Protein AF-A0A6M3XY81-F1 (afdb_monomer_lite)

Radius of gyration: 12.37 Å; chains: 1; bounding box: 29×17×36 Å

Sequence (65 aa):
MIEELVLKGWHVKLLSDHTQPEPCWRCWLSWRKGPLPHKEESCRQPTLDAALTWCETTAKEWKWE

Organism: NCBI:txid1070528

Foldseek 3Di:
DVVVCVVVAKDWDWDWDPPDPAIWIKIKIWHDDPPDDIDIDIDIGNDPVRRVVVNVVVVVVVPPD

Structure (mmCIF, N/CA/C/O backbone):
data_AF-A0A6M3XY81-F1
#
_entry.id   AF-A0A6M3XY81-F1
#
loop_
_atom_site.group_PDB
_atom_site.id
_atom_site.type_symbol
_atom_site.label_atom_id
_atom_site.label_alt_id
_atom_site.label_comp_id
_atom_site.label_asym_id
_atom_site.label_entity_id
_atom_site.label_seq_id
_atom_site.pdbx_PDB_ins_code
_atom_site.Cartn_x
_atom_site.Cartn_y
_atom_site.Cartn_z
_atom_site.occupancy
_atom_site.B_iso_or_equiv
_atom_site.auth_seq_id
_atom_site.auth_comp_id
_atom_site.auth_asym_id
_atom_site.auth_atom_id
_atom_site.pdbx_PDB_model_num
ATOM 1 N N . MET A 1 1 ? 3.950 -4.331 9.802 1.00 78.88 1 MET A N 1
ATOM 2 C CA . MET A 1 1 ? 3.729 -5.381 8.784 1.00 78.88 1 MET A CA 1
ATOM 3 C C . MET A 1 1 ? 2.324 -5.240 8.213 1.00 78.88 1 MET A C 1
ATOM 5 O O . MET A 1 1 ? 1.403 -4.988 8.981 1.00 78.88 1 MET A O 1
ATOM 9 N N . ILE A 1 2 ? 2.115 -5.417 6.899 1.00 86.00 2 ILE A N 1
ATOM 10 C CA . ILE A 1 2 ? 0.776 -5.311 6.265 1.00 86.00 2 ILE A CA 1
ATOM 11 C C . ILE A 1 2 ? -0.273 -6.206 6.935 1.00 86.00 2 ILE A C 1
ATOM 13 O O . ILE A 1 2 ? -1.419 -5.795 7.088 1.00 86.00 2 ILE A O 1
ATOM 17 N N . GLU A 1 3 ? 0.118 -7.397 7.383 1.00 87.19 3 GLU A N 1
ATOM 18 C CA . GLU A 1 3 ? -0.756 -8.324 8.112 1.00 87.19 3 GLU A CA 1
ATOM 19 C C . GLU A 1 3 ? -1.381 -7.671 9.356 1.00 87.19 3 GLU A C 1
ATOM 21 O O . GLU A 1 3 ? -2.573 -7.825 9.611 1.00 87.19 3 GLU A O 1
ATOM 26 N N . GLU A 1 4 ? -0.614 -6.856 10.086 1.00 87.44 4 GLU A N 1
ATOM 27 C CA . GLU A 1 4 ? -1.104 -6.114 11.252 1.00 87.44 4 GLU A CA 1
ATOM 28 C C . GLU A 1 4 ? -2.118 -5.037 10.854 1.00 87.44 4 GLU A C 1
ATOM 30 O O . GLU A 1 4 ? -3.077 -4.797 11.586 1.00 87.44 4 GLU A O 1
ATOM 35 N N . LEU A 1 5 ? -1.933 -4.395 9.694 1.00 87.06 5 LEU A N 1
ATOM 36 C CA . LEU A 1 5 ? -2.902 -3.432 9.168 1.00 87.06 5 LEU A CA 1
ATOM 37 C C . LEU A 1 5 ? -4.226 -4.136 8.862 1.00 87.06 5 LEU A C 1
ATOM 39 O O . LEU A 1 5 ? -5.283 -3.675 9.290 1.00 87.06 5 LEU A O 1
ATOM 43 N N . VAL A 1 6 ? -4.181 -5.289 8.193 1.00 86.75 6 VAL A N 1
ATOM 44 C CA . VAL A 1 6 ? -5.388 -6.070 7.885 1.00 86.75 6 VAL A CA 1
ATOM 45 C C . VAL A 1 6 ? -6.109 -6.495 9.169 1.00 86.75 6 VAL A C 1
ATOM 47 O O . VAL A 1 6 ? -7.323 -6.324 9.271 1.00 86.75 6 VAL A O 1
ATOM 50 N N . LEU A 1 7 ? -5.375 -6.952 10.191 1.00 87.12 7 LEU A N 1
ATOM 51 C CA . LEU A 1 7 ? -5.943 -7.290 11.505 1.00 87.12 7 LEU A CA 1
ATOM 52 C C . LEU A 1 7 ? -6.588 -6.087 12.213 1.00 87.12 7 LEU A C 1
ATOM 54 O O . LEU A 1 7 ? -7.563 -6.249 12.944 1.00 87.12 7 LEU A O 1
ATOM 58 N N . LYS A 1 8 ? -6.084 -4.873 11.971 1.00 85.06 8 LYS A N 1
ATOM 59 C CA . LYS A 1 8 ? -6.653 -3.607 12.466 1.00 85.06 8 LYS A CA 1
ATOM 60 C C . LYS A 1 8 ? -7.820 -3.080 11.610 1.00 85.06 8 LYS A C 1
ATOM 62 O O . LYS A 1 8 ? -8.319 -1.983 11.867 1.00 85.06 8 LYS A O 1
ATOM 67 N N . GLY A 1 9 ? -8.269 -3.840 10.607 1.00 85.69 9 GLY A N 1
ATOM 68 C CA . GLY A 1 9 ? -9.403 -3.490 9.747 1.00 85.69 9 GLY A CA 1
ATOM 69 C C . GLY A 1 9 ? -9.050 -2.584 8.567 1.00 85.69 9 GLY A C 1
ATOM 70 O O . GLY A 1 9 ? -9.938 -1.966 7.979 1.00 85.69 9 GLY A O 1
ATOM 71 N N . TRP A 1 10 ? -7.767 -2.482 8.215 1.00 89.69 10 TRP A N 1
ATOM 72 C CA . TRP A 1 10 ? -7.335 -1.788 7.007 1.00 89.69 10 TRP A CA 1
ATOM 73 C C . TRP A 1 10 ? -7.505 -2.678 5.782 1.00 89.69 10 TRP A C 1
ATOM 75 O O . TRP A 1 10 ? -7.236 -3.878 5.807 1.00 89.69 10 TRP A O 1
ATOM 85 N N . HIS A 1 11 ? -7.912 -2.069 4.679 1.00 91.56 11 HIS A N 1
ATOM 86 C CA . HIS A 1 11 ? -7.965 -2.700 3.374 1.00 91.56 11 HIS A CA 1
ATOM 87 C C . HIS A 1 11 ? -6.747 -2.233 2.579 1.00 91.56 11 HIS A C 1
ATOM 89 O O . HIS A 1 11 ? -6.595 -1.049 2.284 1.00 91.56 11 HIS A O 1
ATOM 95 N N . VAL A 1 12 ? -5.873 -3.176 2.237 1.00 92.75 12 VAL A N 1
ATOM 96 C CA . VAL A 1 12 ? -4.659 -2.919 1.457 1.00 92.75 12 VAL A CA 1
ATOM 97 C C . VAL A 1 12 ? -4.776 -3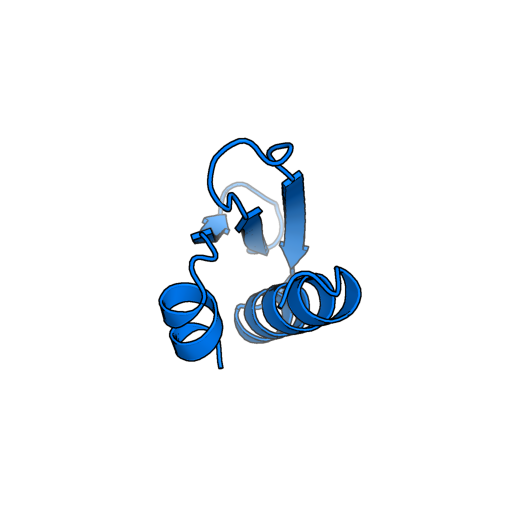.646 0.125 1.00 92.75 12 VAL A C 1
ATOM 99 O O . VAL A 1 12 ? -5.050 -4.846 0.093 1.00 92.75 12 VAL A O 1
ATOM 102 N N . LYS A 1 13 ? -4.550 -2.940 -0.984 1.00 94.19 13 LYS A N 1
ATOM 103 C CA . LYS A 1 13 ? -4.486 -3.532 -2.324 1.00 94.19 13 LYS A CA 1
ATOM 104 C C . LYS A 1 13 ? -3.167 -3.165 -2.982 1.00 94.19 13 LYS A C 1
ATOM 106 O O . LYS A 1 13 ? -2.845 -1.989 -3.117 1.00 94.19 13 LYS A O 1
ATOM 111 N N . LEU A 1 14 ? -2.441 -4.180 -3.435 1.00 93.94 14 LEU A N 1
ATOM 112 C CA . LEU A 1 14 ? -1.198 -4.041 -4.183 1.00 93.94 14 LEU A CA 1
ATOM 113 C C . LEU A 1 14 ? -1.369 -4.744 -5.526 1.00 93.94 14 LEU A C 1
ATOM 115 O O . LEU A 1 14 ? -1.783 -5.900 -5.572 1.00 93.94 14 LEU A O 1
ATOM 119 N N . LEU A 1 15 ? -1.093 -4.037 -6.617 1.00 95.12 15 LEU A N 1
ATOM 120 C CA . LEU A 1 15 ? -1.165 -4.580 -7.971 1.00 95.12 15 LEU A CA 1
ATOM 121 C C . LEU A 1 15 ? 0.100 -4.214 -8.734 1.00 95.12 15 LEU A C 1
ATOM 123 O O . LEU A 1 15 ? 0.439 -3.032 -8.808 1.00 95.12 15 LEU A O 1
ATOM 127 N N . SER A 1 16 ? 0.749 -5.198 -9.351 1.00 94.75 16 SER A N 1
ATOM 128 C CA . SER A 1 16 ? 1.784 -4.915 -10.337 1.00 94.75 16 SER A CA 1
ATOM 129 C C . SER A 1 16 ? 1.137 -4.366 -11.612 1.00 94.75 16 SER A C 1
ATOM 131 O O . SER A 1 16 ? 0.135 -4.882 -12.111 1.00 94.75 16 SER A O 1
ATOM 133 N N . ASP A 1 17 ? 1.689 -3.274 -12.122 1.00 93.06 17 ASP A N 1
ATOM 134 C CA . ASP A 1 17 ? 1.252 -2.602 -13.335 1.00 93.06 17 ASP A CA 1
ATOM 135 C C . ASP A 1 17 ? 2.399 -2.591 -14.345 1.00 93.06 17 ASP A C 1
ATOM 137 O O . ASP A 1 17 ? 3.389 -1.873 -14.199 1.00 93.06 17 ASP A O 1
ATOM 141 N N . HIS A 1 18 ? 2.231 -3.407 -15.382 1.00 91.00 18 HIS A N 1
ATOM 142 C CA . HIS A 1 18 ? 3.171 -3.562 -16.491 1.00 91.00 18 HIS A CA 1
ATOM 143 C C . HIS A 1 18 ? 2.730 -2.789 -17.744 1.00 91.00 18 HIS A C 1
ATOM 145 O O . HIS A 1 18 ? 3.280 -2.995 -18.819 1.00 91.00 18 HIS A O 1
ATOM 151 N N . THR A 1 19 ? 1.707 -1.933 -17.631 1.00 87.62 19 THR A N 1
ATOM 152 C CA . THR A 1 19 ? 1.196 -1.128 -18.756 1.00 87.62 19 THR A CA 1
ATOM 153 C C . THR A 1 19 ? 1.962 0.179 -18.955 1.00 87.62 19 THR A C 1
ATOM 155 O O . THR A 1 19 ? 1.769 0.859 -19.961 1.00 87.62 19 THR A O 1
ATOM 158 N N . GLN A 1 20 ? 2.805 0.551 -17.992 1.00 81.56 20 GLN A N 1
ATOM 159 C CA . GLN A 1 20 ? 3.641 1.747 -18.037 1.00 81.56 20 GLN A CA 1
ATOM 160 C C . GLN A 1 20 ? 5.006 1.444 -18.679 1.00 81.56 20 GLN A C 1
ATOM 162 O O . GLN A 1 20 ? 5.429 0.287 -18.668 1.00 81.56 20 GLN A O 1
ATOM 167 N N . PRO A 1 21 ? 5.718 2.465 -19.201 1.00 86.81 21 PRO A N 1
ATOM 168 C CA . PRO A 1 21 ? 7.068 2.294 -19.746 1.00 86.81 21 PRO A CA 1
ATOM 169 C C . PRO A 1 21 ? 8.039 1.630 -18.761 1.00 86.81 21 PRO A C 1
ATOM 171 O O . PRO A 1 21 ? 8.908 0.867 -19.171 1.00 86.81 21 PRO A O 1
ATOM 174 N N . GLU A 1 22 ? 7.849 1.886 -17.465 1.00 87.62 22 GLU A N 1
ATOM 175 C CA . GLU A 1 22 ? 8.553 1.219 -16.374 1.00 87.62 22 GLU A CA 1
ATOM 176 C C . GLU A 1 22 ? 7.547 0.432 -15.518 1.00 87.62 22 GLU A C 1
ATOM 178 O O . GLU A 1 22 ? 6.526 1.000 -15.109 1.00 87.62 22 GLU A O 1
ATOM 183 N N . PRO A 1 23 ? 7.800 -0.861 -15.231 1.00 90.25 23 PRO A N 1
ATOM 184 C CA . PRO A 1 23 ? 6.972 -1.631 -14.314 1.00 90.25 23 PRO A CA 1
ATOM 185 C C . PRO A 1 23 ? 6.856 -0.930 -12.962 1.00 90.25 23 PRO A C 1
ATOM 187 O O . PRO A 1 23 ? 7.853 -0.502 -12.385 1.00 90.25 23 PRO A O 1
ATOM 190 N N . CYS A 1 24 ? 5.639 -0.836 -12.441 1.00 94.56 24 CYS A N 1
ATOM 191 C CA . CYS A 1 24 ? 5.387 -0.216 -11.147 1.00 94.56 24 CYS A CA 1
ATOM 192 C C . CYS A 1 24 ? 4.362 -1.014 -10.342 1.00 94.56 24 CYS A C 1
ATOM 194 O O . CYS A 1 24 ? 3.769 -1.981 -10.816 1.00 94.56 24 CYS A O 1
ATOM 196 N N . TRP A 1 25 ? 4.154 -0.596 -9.104 1.00 95.94 25 TRP A N 1
ATOM 197 C CA . TRP A 1 25 ? 3.143 -1.112 -8.201 1.00 95.94 25 TRP A CA 1
ATOM 198 C C . TRP A 1 25 ? 2.125 -0.025 -7.921 1.00 95.94 25 TRP A C 1
ATOM 200 O O . TRP A 1 25 ? 2.467 1.076 -7.494 1.00 95.94 25 TRP A O 1
ATOM 210 N N . ARG A 1 26 ? 0.855 -0.332 -8.156 1.00 93.94 26 ARG A N 1
ATOM 211 C CA . ARG A 1 26 ? -0.248 0.500 -7.694 1.00 93.94 26 ARG A CA 1
ATOM 212 C C . ARG A 1 26 ? -0.654 0.041 -6.303 1.00 93.94 26 ARG A C 1
ATOM 214 O O . ARG A 1 26 ? -0.879 -1.150 -6.078 1.00 93.94 26 ARG A O 1
ATOM 221 N N . CYS A 1 27 ? -0.756 1.002 -5.399 1.00 94.06 27 CYS A N 1
ATOM 222 C CA . CYS A 1 27 ? -1.010 0.779 -3.986 1.00 94.06 27 CYS A CA 1
ATOM 223 C C . CYS A 1 27 ? -2.302 1.498 -3.625 1.00 94.06 27 CYS A C 1
ATOM 225 O O . CYS A 1 27 ? -2.446 2.671 -3.962 1.00 94.06 27 CYS A O 1
ATOM 227 N N . TRP A 1 28 ? -3.213 0.821 -2.937 1.00 94.69 28 TRP A N 1
ATOM 228 C CA . TRP A 1 28 ? -4.391 1.434 -2.335 1.00 94.69 28 TRP A CA 1
ATOM 229 C C . TRP A 1 28 ? -4.455 1.048 -0.872 1.00 94.69 28 TRP A C 1
ATOM 231 O O . TRP A 1 28 ? -4.283 -0.121 -0.520 1.00 94.69 28 TRP A O 1
ATOM 241 N N . LEU A 1 29 ? -4.744 2.041 -0.048 1.00 93.44 29 LEU A N 1
ATOM 242 C CA . LEU A 1 29 ? -4.980 1.890 1.370 1.00 93.44 29 LEU A CA 1
ATOM 243 C C . LEU A 1 29 ? -6.330 2.521 1.679 1.00 93.44 29 LEU A C 1
ATOM 245 O O . LEU A 1 29 ? -6.550 3.697 1.388 1.00 93.44 29 LEU A O 1
ATOM 249 N N . SER A 1 30 ? -7.229 1.755 2.281 1.00 91.75 30 SER A N 1
ATOM 250 C CA . SER A 1 30 ? -8.476 2.294 2.798 1.00 91.75 30 SER A CA 1
ATOM 251 C C . SER A 1 30 ? -8.785 1.768 4.186 1.00 91.75 30 SER A C 1
ATOM 253 O O . SER A 1 30 ? -8.329 0.700 4.599 1.00 91.75 30 SER A O 1
ATOM 255 N N . TRP A 1 31 ? -9.537 2.558 4.943 1.00 86.88 31 TRP A N 1
ATOM 256 C CA . TRP A 1 31 ? -9.953 2.195 6.286 1.00 86.88 31 TRP A CA 1
ATOM 257 C C . TRP A 1 31 ? -11.385 2.630 6.542 1.00 86.88 31 TRP A C 1
ATOM 259 O O . TRP A 1 31 ? -11.812 3.728 6.167 1.00 86.88 31 TRP A O 1
ATOM 269 N N . ARG A 1 32 ? -12.133 1.745 7.201 1.00 76.62 32 ARG A N 1
ATOM 270 C CA . ARG A 1 32 ? -13.508 1.997 7.614 1.00 76.62 32 ARG A CA 1
ATOM 271 C C . ARG A 1 32 ? -13.787 1.304 8.942 1.00 76.62 32 ARG A C 1
ATOM 273 O O . ARG A 1 32 ? -13.856 0.082 9.003 1.00 76.62 32 ARG A O 1
ATOM 280 N N . LYS A 1 33 ? -14.050 2.084 9.991 1.00 72.00 33 LYS A N 1
ATOM 281 C CA . LYS A 1 33 ? -14.526 1.575 11.289 1.00 72.00 33 LYS A CA 1
ATOM 282 C C . LYS A 1 33 ? -15.945 2.071 11.544 1.00 72.00 33 LYS A C 1
ATOM 284 O O . LYS A 1 33 ? -16.172 3.214 11.934 1.00 72.00 33 LYS A O 1
ATOM 289 N N . GLY A 1 34 ? -16.915 1.195 11.293 1.00 72.06 34 GLY A N 1
ATOM 290 C CA . GLY A 1 34 ? -18.332 1.465 11.539 1.00 72.06 34 GLY A CA 1
ATOM 291 C C . GLY A 1 34 ? -18.876 2.661 10.731 1.00 72.06 34 GLY A C 1
ATOM 292 O O . GLY A 1 34 ? -18.691 2.691 9.510 1.00 72.06 34 GLY A O 1
ATOM 293 N N . PRO A 1 35 ? -19.570 3.625 11.372 1.00 68.56 35 PRO A N 1
ATOM 294 C CA . PRO A 1 35 ? -20.163 4.787 10.705 1.00 68.56 35 PRO A CA 1
ATOM 295 C C . PRO A 1 35 ? -19.154 5.909 10.405 1.00 68.56 35 PRO A C 1
ATOM 297 O O . PRO A 1 35 ? -19.554 6.949 9.885 1.00 68.56 35 PRO A O 1
ATOM 300 N N . LEU A 1 36 ? -17.871 5.737 10.750 1.00 66.94 36 LEU A N 1
ATOM 301 C CA . LEU A 1 36 ? -16.848 6.744 10.475 1.00 66.94 36 LEU A CA 1
ATOM 302 C C . LEU A 1 36 ? -16.656 6.947 8.961 1.00 66.94 36 LEU A C 1
ATOM 304 O O . LEU A 1 36 ? -16.890 6.014 8.181 1.00 66.94 36 LEU A O 1
ATOM 308 N N . PRO A 1 37 ? -16.225 8.151 8.536 1.00 68.12 37 PRO A N 1
ATOM 309 C CA . PRO A 1 37 ? -15.981 8.447 7.132 1.00 68.12 37 PRO A CA 1
ATOM 310 C C . PRO A 1 37 ? -15.001 7.446 6.521 1.00 68.12 37 PRO A C 1
ATOM 312 O O . PRO A 1 37 ? -13.951 7.159 7.095 1.00 68.12 37 PRO A O 1
ATOM 315 N N . HIS A 1 38 ? -15.347 6.930 5.344 1.00 82.00 38 HIS A N 1
ATOM 316 C CA . HIS A 1 38 ? -14.426 6.137 4.542 1.00 82.00 38 HIS A CA 1
ATOM 317 C C . HIS A 1 38 ? -13.256 7.024 4.114 1.00 82.00 38 HIS A C 1
ATOM 319 O O . HIS A 1 38 ? -13.473 8.053 3.470 1.00 82.00 38 HIS A O 1
ATOM 325 N N . LYS A 1 39 ? -12.033 6.624 4.465 1.00 85.62 39 LYS A N 1
ATOM 326 C CA . LYS A 1 39 ? -10.816 7.263 3.968 1.00 85.62 39 LYS A CA 1
ATOM 327 C C . LYS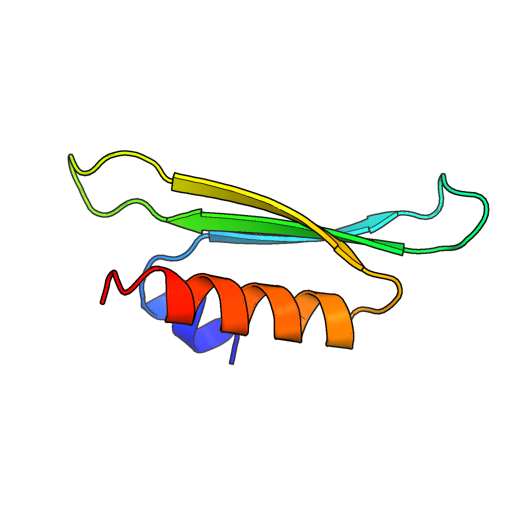 A 1 39 ? -10.077 6.275 3.077 1.00 85.62 39 LYS A C 1
ATOM 329 O O . LYS A 1 39 ? -9.854 5.134 3.475 1.00 85.62 39 LYS A O 1
ATOM 334 N N . GLU A 1 40 ? -9.723 6.726 1.882 1.00 91.00 40 GLU A N 1
ATOM 335 C CA . GLU A 1 40 ? -8.979 5.962 0.886 1.00 91.00 40 GLU A CA 1
ATOM 336 C C . GLU A 1 40 ? -7.898 6.852 0.281 1.00 91.00 40 GLU A C 1
ATOM 338 O O . GLU A 1 40 ? -8.130 8.032 0.014 1.00 91.00 40 GLU A O 1
ATOM 343 N N . GLU A 1 41 ? -6.724 6.277 0.063 1.00 93.38 41 GLU A N 1
ATOM 344 C CA . GLU A 1 41 ? -5.633 6.912 -0.658 1.00 93.38 41 GLU A CA 1
ATOM 345 C C . GLU A 1 41 ? -4.923 5.878 -1.522 1.00 93.38 41 GLU A C 1
ATOM 347 O O . GLU A 1 41 ? -4.927 4.676 -1.238 1.00 93.38 41 GLU A O 1
ATOM 352 N N . SER A 1 42 ? -4.336 6.344 -2.619 1.00 94.56 42 SER A N 1
ATOM 353 C CA . SER A 1 42 ? -3.618 5.475 -3.537 1.00 94.56 42 SER A CA 1
ATOM 354 C C . SER A 1 42 ? -2.425 6.176 -4.152 1.00 94.56 42 SER A C 1
ATOM 356 O O . SER A 1 42 ? -2.436 7.391 -4.354 1.00 94.56 42 SER A O 1
ATOM 358 N N . CYS A 1 43 ? -1.392 5.402 -4.464 1.00 94.38 43 CYS A N 1
ATOM 359 C CA . CYS A 1 43 ? -0.188 5.905 -5.103 1.00 94.38 43 CYS A CA 1
ATOM 360 C C . CYS A 1 43 ? 0.423 4.856 -6.040 1.00 94.38 43 CYS A C 1
ATOM 362 O O . CYS A 1 43 ? -0.027 3.707 -6.125 1.00 94.38 43 CYS A O 1
ATOM 364 N N . ARG A 1 44 ? 1.463 5.268 -6.767 1.00 94.75 44 ARG A N 1
ATOM 365 C CA . ARG A 1 44 ? 2.319 4.369 -7.541 1.00 94.75 44 ARG A CA 1
ATOM 366 C C . ARG A 1 44 ? 3.698 4.337 -6.913 1.00 94.75 44 ARG A C 1
ATOM 368 O O . ARG A 1 44 ? 4.215 5.384 -6.537 1.00 94.75 44 ARG A O 1
ATOM 375 N N . GLN A 1 45 ? 4.281 3.152 -6.842 1.00 95.88 45 GLN A N 1
ATOM 376 C CA . GLN A 1 45 ? 5.624 2.940 -6.328 1.00 95.88 45 GLN A CA 1
ATOM 377 C C . GLN A 1 45 ? 6.440 2.104 -7.316 1.00 95.88 45 GLN A C 1
ATOM 379 O O . GLN A 1 45 ? 5.879 1.235 -7.983 1.00 95.88 45 GLN A O 1
ATOM 384 N N . PRO A 1 46 ? 7.751 2.351 -7.446 1.00 94.81 46 PRO A N 1
ATOM 385 C CA . PRO A 1 46 ? 8.586 1.640 -8.413 1.00 94.81 46 PRO A CA 1
ATOM 386 C C . PRO A 1 46 ? 8.804 0.170 -8.026 1.00 94.81 46 PRO A C 1
ATOM 388 O O . PRO A 1 46 ? 9.003 -0.680 -8.888 1.00 94.81 46 PRO A O 1
ATOM 391 N N . THR A 1 47 ? 8.742 -0.157 -6.733 1.00 95.00 47 THR A N 1
ATOM 392 C CA . THR A 1 47 ? 8.994 -1.506 -6.211 1.00 95.00 47 THR A CA 1
ATOM 393 C C . THR A 1 47 ? 7.905 -1.941 -5.237 1.00 95.00 47 THR A C 1
ATOM 395 O O . THR A 1 47 ? 7.191 -1.111 -4.666 1.00 95.00 47 THR A O 1
ATOM 398 N N . LEU A 1 48 ? 7.803 -3.256 -5.020 1.00 93.88 48 LEU A N 1
ATOM 399 C CA . LEU A 1 48 ? 6.911 -3.821 -4.009 1.00 93.88 48 LEU A CA 1
ATOM 400 C C . LEU A 1 48 ? 7.287 -3.329 -2.603 1.00 93.88 48 LEU A C 1
ATOM 402 O O . LEU A 1 48 ? 6.408 -2.957 -1.836 1.00 93.88 48 LEU A O 1
ATOM 406 N N . ASP A 1 49 ? 8.576 -3.243 -2.278 1.00 95.25 49 ASP A N 1
ATOM 407 C CA . ASP A 1 49 ? 9.024 -2.782 -0.957 1.00 95.25 49 ASP A CA 1
ATOM 408 C C . ASP A 1 49 ? 8.649 -1.321 -0.692 1.00 95.25 49 ASP A C 1
ATOM 410 O O . ASP A 1 49 ? 8.207 -0.974 0.406 1.00 95.25 49 ASP A O 1
ATOM 414 N N . ALA A 1 50 ? 8.754 -0.460 -1.709 1.00 95.12 50 ALA A N 1
ATOM 415 C CA . ALA A 1 50 ? 8.303 0.925 -1.614 1.00 95.12 50 ALA A CA 1
ATOM 416 C C . ALA A 1 50 ? 6.775 1.006 -1.454 1.00 95.12 50 ALA A C 1
ATOM 418 O O . ALA A 1 50 ? 6.278 1.805 -0.661 1.00 95.12 50 ALA A O 1
ATOM 419 N N . ALA A 1 51 ? 6.028 0.138 -2.144 1.00 94.81 51 ALA A N 1
ATOM 420 C CA . ALA A 1 51 ? 4.579 0.006 -2.000 1.00 94.81 51 ALA A CA 1
ATOM 421 C C . ALA A 1 51 ? 4.152 -0.411 -0.585 1.00 94.81 51 ALA A C 1
ATOM 423 O O . ALA A 1 51 ? 3.257 0.202 0.005 1.00 94.81 51 ALA A O 1
ATOM 424 N N . LEU A 1 52 ? 4.820 -1.420 -0.021 1.00 94.00 52 LEU A N 1
ATOM 425 C CA . LEU A 1 52 ? 4.601 -1.893 1.345 1.00 94.00 52 LEU A CA 1
ATOM 426 C C . LEU A 1 52 ? 4.928 -0.794 2.363 1.00 94.00 52 LEU A C 1
ATOM 428 O O . LEU A 1 52 ? 4.101 -0.479 3.219 1.00 94.00 52 LEU A O 1
ATOM 432 N N . THR A 1 53 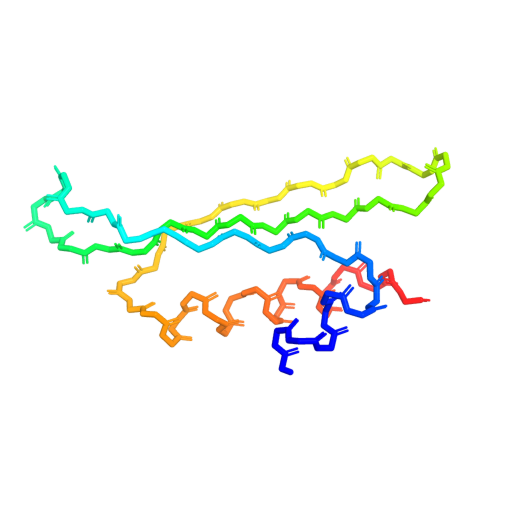? 6.092 -0.155 2.217 1.00 94.88 53 THR A N 1
ATOM 433 C CA . THR A 1 53 ? 6.542 0.940 3.092 1.00 94.88 53 THR A CA 1
ATOM 434 C C . THR A 1 53 ? 5.564 2.112 3.080 1.00 94.88 53 THR A C 1
ATOM 436 O O . THR A 1 53 ? 5.245 2.665 4.136 1.00 94.88 53 THR A O 1
ATOM 439 N N . TRP A 1 54 ? 5.052 2.474 1.900 1.00 95.12 54 TRP A N 1
ATOM 440 C CA . TRP A 1 54 ? 4.057 3.532 1.763 1.00 95.12 54 TRP A CA 1
ATOM 441 C C . TRP A 1 54 ? 2.777 3.191 2.531 1.00 95.12 54 TRP A C 1
ATOM 443 O O . TRP A 1 54 ? 2.356 3.981 3.370 1.00 95.12 54 TRP A O 1
ATOM 453 N N . CYS A 1 55 ? 2.216 1.990 2.340 1.00 93.00 55 CYS A N 1
ATOM 454 C CA . CYS A 1 55 ? 1.000 1.568 3.044 1.00 93.00 55 CYS A CA 1
ATOM 455 C C . CYS A 1 55 ? 1.165 1.637 4.571 1.00 93.00 55 CYS A C 1
ATOM 457 O O . CYS A 1 55 ? 0.281 2.125 5.272 1.00 93.00 55 CYS A O 1
ATOM 459 N N . GLU A 1 56 ? 2.306 1.180 5.095 1.00 92.00 56 GLU A N 1
ATOM 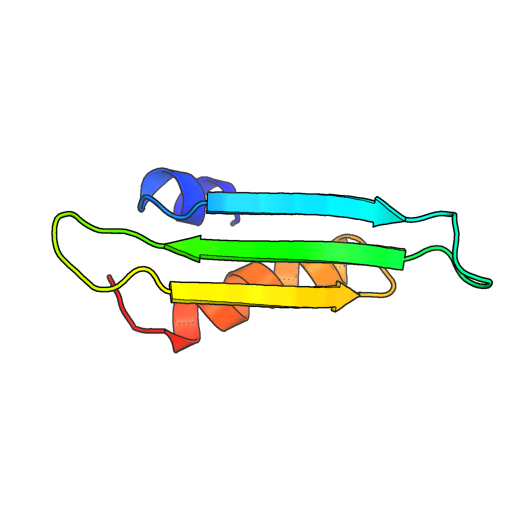460 C CA . GLU A 1 56 ? 2.582 1.230 6.533 1.00 92.00 56 GLU A CA 1
ATOM 461 C C . GLU A 1 56 ? 2.736 2.653 7.063 1.00 92.00 56 GLU A C 1
ATOM 463 O O . GLU A 1 56 ? 2.247 2.964 8.150 1.00 92.00 56 GLU A O 1
ATOM 468 N N . THR A 1 57 ? 3.417 3.514 6.312 1.00 92.75 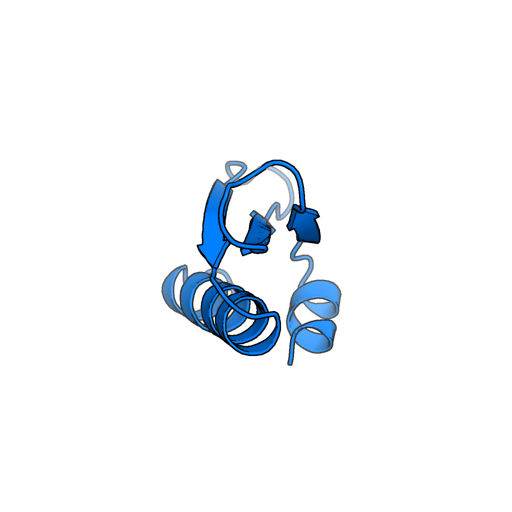57 THR A N 1
ATOM 469 C CA . THR A 1 57 ? 3.650 4.907 6.709 1.00 92.75 57 THR A CA 1
ATOM 470 C C . THR A 1 57 ? 2.340 5.681 6.709 1.00 92.75 57 THR A C 1
ATOM 472 O O . THR A 1 57 ? 1.978 6.276 7.722 1.00 92.75 57 THR A O 1
ATOM 475 N N . THR A 1 58 ? 1.573 5.586 5.624 1.00 92.06 58 THR A N 1
ATOM 476 C CA . THR A 1 58 ? 0.280 6.259 5.484 1.00 92.06 58 THR A CA 1
ATOM 477 C C . THR A 1 58 ? -0.715 5.793 6.549 1.00 92.06 58 THR A C 1
ATOM 479 O O . THR A 1 58 ? -1.378 6.623 7.172 1.00 92.06 58 THR A O 1
ATOM 482 N N . ALA A 1 59 ? -0.783 4.489 6.845 1.00 89.81 59 ALA A N 1
ATOM 483 C CA . ALA A 1 59 ? -1.657 3.985 7.906 1.00 89.81 59 ALA A CA 1
ATOM 484 C C . ALA A 1 59 ? -1.296 4.561 9.289 1.00 89.81 59 ALA A C 1
ATOM 486 O O . ALA A 1 59 ? -2.183 4.977 10.037 1.00 89.81 59 ALA A O 1
ATOM 487 N N . LYS A 1 60 ? 0.004 4.644 9.615 1.00 88.56 60 LYS A N 1
ATOM 488 C CA . LYS A 1 60 ? 0.493 5.239 10.874 1.00 88.56 60 LYS A CA 1
ATOM 489 C C . LYS A 1 60 ? 0.173 6.731 10.968 1.00 88.56 60 LYS A C 1
ATOM 491 O O . LYS A 1 60 ? -0.254 7.205 12.019 1.00 88.56 60 LYS A O 1
ATOM 496 N N . GLU A 1 61 ? 0.347 7.472 9.876 1.00 89.06 61 GLU A N 1
A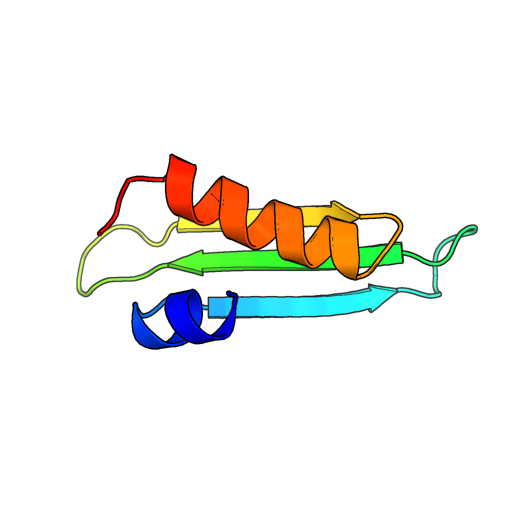TOM 497 C CA . GLU A 1 61 ? 0.053 8.910 9.818 1.00 89.06 61 GLU A CA 1
ATOM 498 C C . GLU A 1 61 ? -1.419 9.223 10.057 1.00 89.06 61 GLU A C 1
ATOM 500 O O . GLU A 1 61 ? -1.759 10.269 10.612 1.00 89.06 61 GLU A O 1
ATOM 505 N N . TRP A 1 62 ? -2.307 8.322 9.646 1.00 85.00 62 TRP A N 1
ATOM 506 C CA . TRP A 1 62 ? -3.734 8.551 9.764 1.00 85.00 62 TRP A CA 1
ATOM 507 C C . TRP A 1 62 ? -4.201 8.556 11.237 1.00 85.00 62 TRP A C 1
ATOM 509 O O . TRP A 1 62 ? -5.223 9.175 11.508 1.00 85.00 62 TRP A O 1
ATOM 519 N N . LYS A 1 63 ? -3.449 8.017 12.213 1.00 66.56 63 LYS A N 1
ATOM 520 C CA . LYS A 1 63 ? -3.788 8.017 13.662 1.00 66.56 63 LYS A CA 1
ATOM 521 C C . LYS A 1 63 ? -5.150 7.388 14.025 1.00 66.56 63 LYS A C 1
ATOM 523 O O . LYS A 1 63 ? -5.672 7.654 15.106 1.00 66.56 63 LYS A O 1
ATOM 528 N N . TRP A 1 64 ? -5.740 6.565 13.156 1.00 64.88 64 TRP A N 1
ATOM 529 C CA . TRP A 1 64 ? -6.982 5.836 13.457 1.00 64.88 64 TRP A CA 1
ATOM 530 C C . TRP A 1 64 ? -6.619 4.452 13.999 1.00 64.88 64 TRP A C 1
ATOM 532 O O . TRP A 1 64 ? -6.664 3.459 13.276 1.00 64.88 64 TRP A O 1
ATOM 542 N N . GLU A 1 65 ? -6.210 4.398 15.264 1.00 54.50 65 GLU A N 1
ATOM 543 C CA . GLU A 1 65 ? -6.051 3.149 16.023 1.00 54.50 65 GLU A CA 1
ATOM 544 C C . GLU A 1 65 ? -7.114 3.093 17.131 1.00 54.50 65 GLU A C 1
ATOM 546 O O . GLU A 1 65 ? -7.185 4.048 17.934 1.00 54.50 65 GLU A O 1
#

Secondary structure (DSSP, 8-state):
-HHHHHHTTEEEEEEEE-SSSS-EEEEEEEE--TTSPPEEEEEEESSHHHHHHHHHHHHHHH---

pLDDT: mean 87.74, std 9.12, range [54.5, 95.94]